Protein AF-A0A2D4NZH8-F1 (afdb_monomer_lite)

Organism: Micrurus surinamensis (NCBI:txid129470)

Sequence (124 aa):
WHAFMWNPENKSYTHFNRHIIRCSLLKVWKEIKHKHYMKTPGWVSVMEALIHPNALETGRKIRYYDILNSQGILMTNQEIREQGMKIEWWPYLQLKTRYKKDMEEFGIEIKPNQLDKILEGTDE

Foldseek 3Di:
DVLCLVPVVQPPDVPLVPDPCNVVVNVVSVVCCVVPPLAAEQQRQLCVNFHDCPQFPPNDRDTLLLQADPVSHGDDQVVSVVVVGHGDPVSVVSVVVVQVVRCVPRRYDNDDDPVSCVVVVNPD

pLDDT: mean 76.56, std 12.05, range [45.62, 93.0]

Secondary structure (DSSP, 8-state):
-HHHHHSTT-TT-HHHHT-TTHHHHHHHHHHHHHHH-SSEETT-BHHHHHS-GGG-TT----BHHHHB-TTSPBPPHHHHHHTT----HHHHHHHHHHHHHHHHHT-EE-S--HHHHHHHT---

Structure (mmCIF, N/CA/C/O backbone):
data_AF-A0A2D4NZH8-F1
#
_entry.id   AF-A0A2D4NZH8-F1
#
loop_
_atom_site.group_PDB
_atom_site.id
_atom_site.type_symbol
_atom_site.label_atom_id
_atom_site.label_alt_id
_atom_site.label_comp_id
_atom_site.label_asym_id
_atom_site.label_entity_id
_atom_site.label_seq_id
_atom_site.pdbx_PDB_ins_code
_atom_site.Cartn_x
_atom_site.Cartn_y
_atom_site.Cartn_z
_atom_site.occupancy
_atom_site.B_iso_or_equiv
_atom_site.auth_seq_id
_atom_site.auth_comp_id
_atom_site.auth_asym_id
_atom_site.auth_atom_id
_atom_site.pdbx_PDB_model_num
ATOM 1 N N . TRP A 1 1 ? 0.672 -10.336 -7.649 1.00 49.94 1 TRP A N 1
ATOM 2 C CA . TRP A 1 1 ? 1.992 -10.135 -8.294 1.00 49.94 1 TRP A CA 1
ATOM 3 C C . TRP A 1 1 ? 2.369 -8.656 -8.396 1.00 49.94 1 TRP A C 1
ATOM 5 O O . TRP A 1 1 ? 3.536 -8.340 -8.209 1.00 49.94 1 TRP A O 1
ATOM 15 N N . HIS A 1 2 ? 1.421 -7.734 -8.605 1.00 58.91 2 HIS A N 1
ATOM 16 C CA . HIS A 1 2 ? 1.711 -6.293 -8.617 1.00 58.91 2 HIS A CA 1
ATOM 17 C C . HIS A 1 2 ? 2.374 -5.777 -7.319 1.00 58.91 2 HIS A C 1
ATOM 19 O O . HIS A 1 2 ? 3.364 -5.054 -7.384 1.00 58.91 2 HIS A O 1
ATOM 25 N N . ALA A 1 3 ? 1.929 -6.238 -6.141 1.00 61.59 3 ALA A N 1
ATOM 26 C CA . ALA A 1 3 ? 2.564 -5.910 -4.856 1.00 61.59 3 ALA A CA 1
ATOM 27 C C . ALA A 1 3 ? 4.028 -6.395 -4.751 1.00 61.59 3 ALA A C 1
ATOM 29 O O . ALA A 1 3 ? 4.863 -5.744 -4.126 1.00 61.59 3 ALA A O 1
ATOM 30 N N . PHE A 1 4 ? 4.368 -7.503 -5.422 1.00 65.00 4 PHE A N 1
ATOM 31 C CA . PHE A 1 4 ? 5.739 -8.012 -5.488 1.00 65.00 4 PHE A CA 1
ATOM 32 C C . PHE A 1 4 ? 6.646 -7.061 -6.289 1.00 65.00 4 PHE A C 1
ATOM 34 O O . PHE A 1 4 ? 7.772 -6.786 -5.878 1.00 65.00 4 PHE A O 1
ATOM 41 N N . MET A 1 5 ? 6.160 -6.525 -7.413 1.00 68.62 5 MET A N 1
ATOM 42 C CA . MET A 1 5 ? 6.948 -5.582 -8.207 1.00 68.62 5 MET A CA 1
ATOM 43 C C . MET A 1 5 ? 7.216 -4.287 -7.431 1.00 68.62 5 MET A C 1
ATOM 45 O O . MET A 1 5 ? 8.284 -3.693 -7.574 1.00 68.62 5 MET A O 1
ATOM 49 N N . TRP A 1 6 ? 6.284 -3.868 -6.567 1.00 73.00 6 TRP A N 1
ATOM 50 C CA . TRP A 1 6 ? 6.456 -2.684 -5.725 1.00 73.00 6 TRP A CA 1
ATOM 51 C C . TRP A 1 6 ? 7.597 -2.824 -4.704 1.00 73.00 6 TRP A C 1
ATOM 53 O O . TRP A 1 6 ? 8.317 -1.850 -4.473 1.00 73.00 6 TRP A O 1
ATOM 63 N N . ASN A 1 7 ? 7.795 -4.024 -4.139 1.00 69.44 7 ASN A N 1
ATOM 64 C CA . ASN A 1 7 ? 8.845 -4.312 -3.156 1.00 69.44 7 ASN A CA 1
ATOM 65 C C . ASN A 1 7 ? 9.651 -5.583 -3.516 1.00 69.44 7 ASN A C 1
ATOM 67 O O . ASN A 1 7 ? 9.510 -6.626 -2.868 1.00 69.44 7 ASN A O 1
ATOM 71 N N . PRO A 1 8 ? 10.516 -5.512 -4.545 1.00 63.97 8 PRO A N 1
ATOM 72 C CA . PRO A 1 8 ? 11.163 -6.686 -5.131 1.00 63.97 8 PRO A CA 1
ATOM 73 C C . PRO A 1 8 ? 12.272 -7.293 -4.261 1.00 63.97 8 PRO A C 1
ATOM 75 O O . PRO A 1 8 ? 12.736 -8.400 -4.543 1.00 63.97 8 PRO A O 1
ATOM 78 N N . GLU A 1 9 ? 12.706 -6.576 -3.223 1.00 63.00 9 GLU A N 1
ATOM 79 C CA . GLU A 1 9 ? 13.729 -7.008 -2.266 1.00 63.00 9 GLU A CA 1
ATOM 80 C C . GLU A 1 9 ? 13.164 -7.917 -1.167 1.00 63.00 9 GLU A C 1
ATOM 82 O O . GLU A 1 9 ? 13.931 -8.545 -0.431 1.00 63.00 9 GLU A O 1
ATOM 87 N N . ASN A 1 10 ? 11.833 -8.039 -1.060 1.00 64.88 10 ASN A N 1
ATOM 88 C CA . ASN A 1 10 ? 11.240 -8.921 -0.068 1.00 64.88 10 ASN A CA 1
ATOM 89 C C . ASN A 1 10 ? 11.487 -10.401 -0.420 1.00 64.88 10 ASN A C 1
ATOM 91 O O . ASN A 1 10 ? 11.059 -10.913 -1.457 1.00 64.88 10 ASN A O 1
ATOM 95 N N . LYS A 1 11 ? 12.190 -11.099 0.477 1.00 57.41 11 LYS A N 1
ATOM 96 C CA . LYS A 1 11 ? 12.610 -12.499 0.322 1.00 57.41 11 LYS A CA 1
ATOM 97 C C . LYS A 1 11 ? 11.481 -13.512 0.544 1.00 57.41 11 LYS A C 1
ATOM 99 O O . LYS A 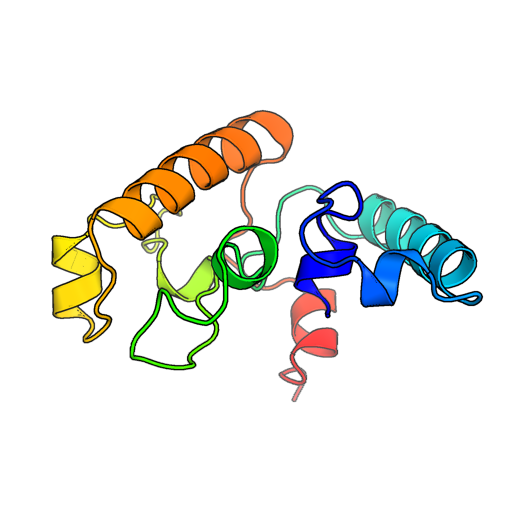1 11 ? 11.704 -14.694 0.291 1.00 57.41 11 LYS A O 1
ATOM 104 N N . SER A 1 12 ? 10.297 -13.074 0.979 1.00 57.28 12 SER A N 1
ATOM 105 C CA . SER A 1 12 ? 9.155 -13.944 1.298 1.00 57.28 12 SER A CA 1
ATOM 106 C C . SER A 1 12 ? 8.672 -14.810 0.123 1.00 57.28 12 SER A C 1
ATOM 108 O O . SER A 1 12 ? 8.119 -15.881 0.353 1.00 57.28 12 SER A O 1
ATOM 110 N N . TYR A 1 13 ? 8.944 -14.424 -1.130 1.00 57.88 13 TYR A N 1
ATOM 111 C CA . TYR A 1 13 ? 8.474 -15.145 -2.321 1.00 57.88 13 TYR A CA 1
ATOM 112 C C . TYR A 1 13 ? 9.615 -15.785 -3.127 1.00 57.88 13 TYR A C 1
ATOM 114 O O . TYR A 1 13 ? 10.048 -15.291 -4.172 1.00 57.88 13 TYR A O 1
ATOM 122 N N . THR A 1 14 ? 10.090 -16.939 -2.654 1.00 56.47 14 THR A N 1
ATOM 123 C CA . THR A 1 14 ? 11.210 -17.701 -3.242 1.00 56.47 14 THR A CA 1
ATOM 124 C C . THR A 1 14 ? 10.974 -18.160 -4.684 1.00 56.47 14 THR A C 1
ATOM 126 O O . THR A 1 14 ? 11.933 -18.255 -5.448 1.00 56.47 14 THR A O 1
ATOM 129 N N . HIS A 1 15 ? 9.724 -18.408 -5.086 1.00 61.22 15 HIS A N 1
ATOM 130 C CA . HIS A 1 15 ? 9.402 -18.927 -6.419 1.00 61.22 15 HIS A CA 1
ATOM 131 C C . HIS A 1 15 ? 9.651 -17.891 -7.527 1.00 61.22 15 HIS A C 1
ATOM 133 O O . HIS A 1 15 ? 10.375 -18.159 -8.483 1.00 61.22 15 HIS A O 1
ATOM 139 N N . PHE A 1 16 ? 9.154 -16.661 -7.358 1.00 63.28 16 PHE A N 1
ATOM 140 C CA . PHE A 1 16 ? 9.393 -15.579 -8.320 1.00 63.28 16 PHE A CA 1
ATOM 141 C C . PHE A 1 16 ? 10.849 -15.079 -8.287 1.00 63.28 16 PHE A C 1
ATOM 143 O O . PHE A 1 16 ? 11.373 -14.594 -9.290 1.00 63.28 16 PHE A O 1
ATOM 150 N N . ASN A 1 17 ? 11.548 -15.239 -7.156 1.00 62.38 17 ASN A N 1
ATOM 151 C CA . ASN A 1 17 ? 12.988 -14.965 -7.051 1.00 62.38 17 ASN A CA 1
ATOM 152 C C . ASN A 1 17 ? 13.844 -15.835 -7.990 1.00 62.38 17 ASN A C 1
ATOM 154 O O . ASN A 1 17 ? 14.936 -15.411 -8.354 1.00 62.38 17 ASN A O 1
ATOM 158 N N . ARG A 1 18 ? 13.353 -17.006 -8.418 1.00 67.31 18 ARG A N 1
ATOM 159 C CA . ARG A 1 18 ? 14.086 -17.961 -9.270 1.00 67.31 18 ARG A CA 1
ATOM 160 C C . ARG A 1 18 ? 13.731 -17.881 -10.761 1.00 67.31 18 ARG A C 1
ATOM 162 O O . ARG A 1 18 ? 14.276 -18.644 -11.550 1.00 67.31 18 ARG A O 1
ATOM 169 N N . HIS A 1 19 ? 12.817 -16.996 -11.158 1.00 75.00 19 HIS A N 1
ATOM 170 C CA . HIS A 1 19 ? 12.281 -16.989 -12.518 1.00 75.00 19 HIS A CA 1
ATOM 171 C C . HIS A 1 19 ? 13.167 -16.199 -13.498 1.00 75.00 19 HIS A C 1
ATOM 173 O O . HIS A 1 19 ? 13.528 -15.056 -13.225 1.00 75.00 19 HIS A O 1
ATOM 179 N N . ILE A 1 20 ? 13.459 -16.758 -14.679 1.00 78.12 20 ILE A N 1
ATOM 180 C CA . ILE A 1 20 ? 14.406 -16.169 -15.650 1.00 78.12 20 ILE A CA 1
ATOM 181 C C . ILE A 1 20 ? 13.979 -14.784 -16.169 1.00 78.12 20 ILE A C 1
ATOM 183 O O . ILE A 1 20 ? 14.800 -13.882 -16.299 1.00 78.12 20 ILE A O 1
ATOM 187 N N . ILE A 1 21 ? 12.676 -14.571 -16.385 1.00 80.06 21 ILE A N 1
ATOM 188 C CA . ILE A 1 21 ? 12.135 -13.283 -16.862 1.00 80.06 21 ILE A CA 1
ATOM 189 C C . ILE A 1 21 ? 12.084 -12.191 -15.778 1.00 80.06 21 ILE A C 1
ATOM 191 O O . ILE A 1 21 ? 11.781 -11.038 -16.086 1.00 80.06 21 ILE A O 1
ATOM 195 N N . ARG A 1 22 ? 12.370 -12.527 -14.509 1.00 78.81 22 ARG A N 1
ATOM 196 C CA . ARG A 1 22 ? 12.266 -11.607 -13.365 1.00 78.81 22 ARG A CA 1
ATOM 197 C C . ARG A 1 22 ? 13.054 -10.327 -13.605 1.00 78.81 22 ARG A C 1
ATOM 199 O O . ARG A 1 22 ? 12.529 -9.243 -13.379 1.00 78.81 22 ARG A O 1
ATOM 206 N N . CYS A 1 23 ? 14.310 -10.448 -14.030 1.00 78.06 23 CYS A N 1
ATOM 207 C CA . CYS A 1 23 ? 15.196 -9.297 -14.192 1.00 78.06 23 CYS A CA 1
ATOM 208 C C . CYS A 1 23 ? 14.644 -8.308 -15.223 1.00 78.06 23 CYS A C 1
ATOM 210 O O . CYS A 1 23 ? 14.617 -7.107 -14.958 1.00 78.06 23 CYS A O 1
ATOM 212 N N . SER A 1 24 ? 14.136 -8.814 -16.349 1.00 83.31 24 SER A N 1
ATOM 213 C CA . SER A 1 24 ? 13.520 -7.994 -17.393 1.00 83.31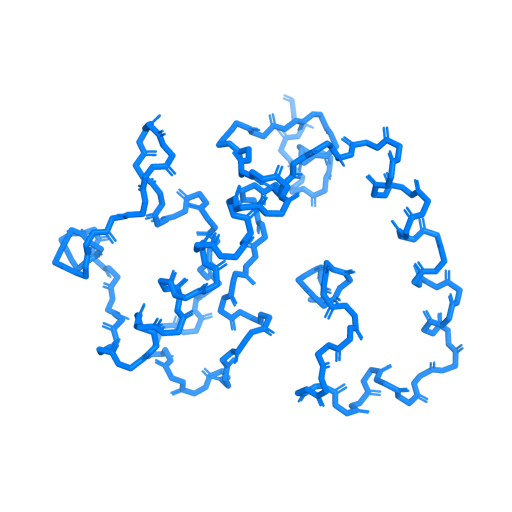 24 SER A CA 1
ATOM 214 C C . SER A 1 24 ? 12.252 -7.301 -16.891 1.00 83.31 24 SER A C 1
ATOM 216 O O . SER A 1 24 ? 12.122 -6.090 -17.055 1.00 83.31 24 SER A O 1
ATOM 218 N N . LEU A 1 25 ? 11.365 -8.029 -16.199 1.00 80.88 25 LEU A N 1
ATOM 219 C CA . LEU A 1 25 ? 10.149 -7.451 -15.612 1.00 80.88 25 LEU A CA 1
ATOM 220 C C . LEU A 1 25 ? 10.467 -6.380 -14.561 1.00 80.88 25 LEU A C 1
ATOM 222 O O . LEU A 1 25 ? 9.868 -5.310 -14.574 1.00 80.88 25 LEU A O 1
ATOM 226 N N . LEU A 1 26 ? 11.4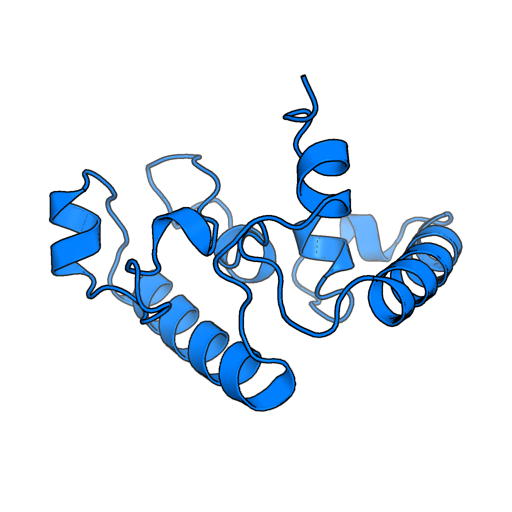40 -6.629 -13.680 1.00 80.56 26 LEU A N 1
ATOM 227 C CA . LEU A 1 26 ? 11.847 -5.664 -12.657 1.00 80.56 26 LEU A CA 1
ATOM 228 C C . LEU A 1 26 ? 12.484 -4.414 -13.253 1.00 80.56 26 LEU A C 1
ATOM 230 O O . LEU A 1 26 ? 12.271 -3.327 -12.724 1.00 80.56 26 LEU A O 1
ATOM 234 N N . LYS A 1 27 ? 13.267 -4.552 -14.327 1.00 83.38 27 LYS A N 1
ATOM 235 C CA . LYS A 1 27 ? 13.867 -3.406 -15.012 1.00 83.38 27 LYS A CA 1
ATOM 236 C C . LYS A 1 27 ? 12.782 -2.507 -15.605 1.00 83.38 27 LYS A C 1
ATOM 238 O O . LYS A 1 27 ? 12.731 -1.330 -15.264 1.00 83.38 27 LYS A O 1
ATOM 243 N N . VAL A 1 28 ? 11.881 -3.084 -16.403 1.00 85.50 28 VAL A N 1
ATOM 244 C CA . VAL A 1 28 ? 10.758 -2.353 -17.012 1.00 85.50 28 VAL A CA 1
ATOM 245 C C . VAL A 1 28 ? 9.880 -1.722 -15.933 1.00 85.50 28 VAL A C 1
ATOM 247 O O . VAL A 1 28 ? 9.541 -0.545 -16.014 1.00 85.50 28 VAL A O 1
ATOM 250 N N . TRP A 1 29 ? 9.574 -2.464 -14.868 1.00 81.06 29 TRP A N 1
ATOM 251 C CA . TRP A 1 29 ? 8.787 -1.939 -13.760 1.00 81.06 29 TRP A CA 1
ATOM 252 C C . TRP A 1 29 ? 9.461 -0.770 -13.042 1.00 81.06 29 TRP A C 1
ATOM 254 O O . TRP A 1 29 ? 8.794 0.215 -12.747 1.00 81.06 29 TRP A O 1
ATOM 264 N N . LYS A 1 30 ? 10.769 -0.842 -12.766 1.00 82.50 30 LYS A N 1
ATOM 265 C CA . LYS A 1 30 ? 11.505 0.268 -12.140 1.00 82.50 30 LYS A CA 1
ATOM 266 C C . LYS A 1 30 ? 11.448 1.529 -13.000 1.00 82.50 30 LYS A C 1
ATOM 268 O O . LYS A 1 30 ? 11.251 2.612 -12.457 1.00 82.50 30 LYS A O 1
ATOM 273 N N . GLU A 1 31 ? 11.578 1.386 -14.317 1.00 85.94 31 GLU A N 1
ATOM 274 C CA . GLU A 1 31 ? 11.479 2.505 -15.259 1.00 85.94 31 GLU A CA 1
ATOM 275 C C . GLU A 1 31 ? 10.071 3.119 -15.274 1.00 85.94 31 GLU A C 1
ATOM 277 O O . GLU A 1 31 ? 9.939 4.338 -15.168 1.00 85.94 31 GLU A O 1
ATOM 282 N N . ILE A 1 32 ? 9.020 2.292 -15.340 1.00 83.25 32 ILE A N 1
ATOM 283 C CA . ILE A 1 32 ? 7.623 2.755 -15.264 1.00 83.25 32 ILE A CA 1
ATOM 284 C C . ILE A 1 32 ? 7.363 3.430 -13.916 1.00 83.25 32 ILE A C 1
ATOM 286 O O . ILE A 1 32 ? 6.824 4.535 -13.870 1.00 83.25 32 ILE A O 1
ATOM 290 N N . LYS A 1 33 ? 7.794 2.801 -12.817 1.00 80.81 33 LYS A N 1
ATOM 291 C CA . LYS A 1 33 ? 7.624 3.318 -11.460 1.00 80.81 33 LYS A CA 1
ATOM 292 C C . LYS A 1 33 ? 8.240 4.702 -11.318 1.00 80.81 33 LYS A C 1
ATOM 294 O O . LYS A 1 33 ? 7.561 5.614 -10.869 1.00 80.81 33 LYS A O 1
ATOM 299 N N . HIS A 1 34 ? 9.487 4.865 -11.747 1.00 81.75 34 HIS A N 1
ATOM 300 C CA . HIS A 1 34 ? 10.184 6.143 -11.657 1.00 81.75 34 HIS A CA 1
ATOM 301 C C . HIS A 1 34 ? 9.542 7.239 -12.520 1.00 81.75 34 HIS A C 1
ATOM 303 O O . HIS A 1 34 ? 9.550 8.402 -12.133 1.00 81.75 34 HIS A O 1
ATOM 309 N N . LYS A 1 35 ? 8.967 6.879 -13.674 1.00 84.31 35 LYS A N 1
ATOM 310 C CA . LYS A 1 35 ? 8.313 7.840 -14.575 1.00 84.31 35 LYS A CA 1
ATOM 311 C C . LYS A 1 35 ? 6.920 8.267 -14.117 1.00 84.31 35 LYS A C 1
ATOM 313 O O . LYS A 1 35 ? 6.541 9.407 -14.359 1.00 84.31 35 LYS A O 1
ATOM 318 N N . HIS A 1 36 ? 6.151 7.362 -13.511 1.00 80.81 36 HIS A N 1
ATOM 319 C CA . HIS A 1 36 ? 4.714 7.567 -13.294 1.00 80.81 36 HIS A CA 1
ATOM 320 C C . HIS A 1 36 ? 4.299 7.672 -11.823 1.00 80.81 36 HIS A C 1
ATOM 322 O O . HIS A 1 36 ? 3.226 8.201 -11.541 1.00 80.81 36 HIS A O 1
ATOM 328 N N . TYR A 1 37 ? 5.123 7.208 -10.879 1.00 81.81 37 TYR A N 1
ATOM 329 C CA . TYR A 1 37 ? 4.781 7.205 -9.458 1.00 81.81 37 TYR A CA 1
ATOM 330 C C . TYR A 1 37 ? 5.775 8.024 -8.636 1.00 81.81 37 TYR A C 1
ATOM 332 O O . TYR A 1 37 ? 6.892 7.589 -8.366 1.00 81.81 37 TYR A O 1
ATOM 340 N N . MET A 1 38 ? 5.318 9.189 -8.171 1.00 82.75 38 MET A N 1
ATOM 341 C CA . MET A 1 38 ? 6.043 10.016 -7.196 1.00 82.75 38 MET A CA 1
ATOM 342 C C . MET A 1 38 ? 5.775 9.598 -5.743 1.00 82.75 38 MET A C 1
ATOM 344 O O . MET A 1 38 ? 6.542 9.951 -4.855 1.00 82.75 38 MET A O 1
ATOM 348 N N . LYS A 1 39 ? 4.692 8.846 -5.507 1.00 86.62 39 LYS A N 1
ATOM 349 C CA . LYS A 1 39 ? 4.277 8.321 -4.201 1.00 86.62 39 LYS A CA 1
ATOM 350 C C . LYS A 1 39 ? 3.870 6.857 -4.309 1.00 86.62 39 LYS A C 1
ATOM 352 O O . LYS A 1 39 ? 3.664 6.343 -5.409 1.00 86.62 39 LYS A O 1
ATOM 357 N N . THR A 1 40 ? 3.701 6.198 -3.167 1.00 84.31 40 THR A N 1
ATOM 358 C CA . THR A 1 40 ? 3.129 4.850 -3.108 1.00 84.31 40 THR A CA 1
ATOM 359 C C . THR A 1 40 ? 1.660 4.873 -3.518 1.00 84.31 40 THR A C 1
ATOM 361 O O . THR A 1 40 ? 0.878 5.549 -2.856 1.00 84.31 40 THR A O 1
ATOM 364 N N . PRO A 1 41 ? 1.247 4.167 -4.582 1.00 85.62 41 PRO A N 1
ATOM 365 C CA . PRO A 1 41 ? -0.137 4.207 -5.010 1.00 85.62 41 PRO A CA 1
ATOM 366 C C . PRO A 1 41 ? -1.024 3.399 -4.067 1.00 85.62 41 PRO A C 1
ATOM 368 O O . PRO A 1 41 ? -0.626 2.355 -3.539 1.00 85.62 41 PRO A O 1
ATOM 371 N N . GLY A 1 42 ? -2.245 3.882 -3.853 1.00 85.12 42 GLY A N 1
ATOM 372 C CA . GLY A 1 42 ? -3.129 3.292 -2.859 1.00 85.12 42 GLY A CA 1
ATOM 373 C C . GLY A 1 42 ? -3.673 1.901 -3.221 1.00 85.12 42 GLY A C 1
ATOM 374 O O . GLY A 1 42 ? -4.142 1.186 -2.335 1.00 85.12 42 GLY A O 1
ATOM 375 N N . TRP A 1 43 ? -3.539 1.451 -4.475 1.00 81.88 43 TRP A N 1
ATOM 376 C CA . TRP A 1 43 ? -3.877 0.076 -4.860 1.00 81.88 43 TRP A CA 1
ATOM 377 C C . TRP A 1 43 ? -2.866 -0.957 -4.349 1.00 81.88 43 TRP A C 1
ATOM 379 O O . TRP A 1 43 ? -3.155 -2.158 -4.358 1.00 81.88 43 TRP A O 1
ATOM 389 N N . VAL A 1 44 ? -1.674 -0.534 -3.904 1.00 80.31 44 VAL A N 1
ATOM 390 C CA . VAL A 1 44 ? -0.641 -1.457 -3.415 1.00 80.31 44 VAL A CA 1
ATOM 391 C C . VAL A 1 44 ? -1.184 -2.240 -2.226 1.00 80.31 44 VAL A C 1
ATOM 393 O O . VAL A 1 44 ? -1.565 -1.676 -1.200 1.00 80.31 44 VAL A O 1
ATOM 396 N N . SER A 1 45 ? -1.188 -3.570 -2.355 1.00 74.56 45 SER A N 1
ATOM 397 C CA . SER A 1 45 ? -1.552 -4.445 -1.248 1.00 74.56 45 SER A CA 1
ATOM 398 C C . SER A 1 45 ? -0.376 -4.626 -0.299 1.00 74.56 45 SER A C 1
ATOM 400 O O . SER A 1 45 ? 0.582 -5.352 -0.576 1.00 74.56 45 SER A O 1
ATOM 402 N N . VAL A 1 46 ? -0.471 -3.966 0.852 1.00 67.75 46 VAL A N 1
ATOM 403 C CA . VAL A 1 46 ? 0.550 -4.007 1.904 1.00 67.75 46 VAL A CA 1
ATOM 404 C C . VAL A 1 46 ? 0.692 -5.410 2.487 1.00 67.75 46 VAL A C 1
ATOM 406 O O . VAL A 1 46 ? 1.798 -5.859 2.782 1.00 67.75 46 VAL A O 1
ATOM 409 N N . MET A 1 47 ? -0.429 -6.124 2.608 1.00 65.88 47 MET A N 1
ATOM 410 C CA . MET A 1 47 ? -0.472 -7.452 3.216 1.00 65.88 47 MET A CA 1
ATOM 411 C C . MET A 1 47 ? 0.036 -8.540 2.270 1.00 65.88 47 MET A C 1
ATOM 413 O O . MET A 1 47 ? 0.815 -9.377 2.713 1.00 65.88 47 MET A O 1
ATOM 417 N N . GLU A 1 48 ? -0.264 -8.478 0.963 1.00 62.66 48 GLU A N 1
ATOM 418 C CA . GLU A 1 48 ? 0.371 -9.379 -0.018 1.00 62.66 48 GLU A CA 1
ATOM 419 C C . GLU A 1 48 ? 1.899 -9.211 -0.027 1.00 62.66 48 GLU A C 1
ATOM 421 O O . GLU A 1 48 ? 2.635 -10.177 -0.222 1.00 62.66 48 GLU A O 1
ATOM 426 N N . ALA A 1 49 ? 2.402 -7.994 0.194 1.00 53.59 49 ALA A N 1
ATOM 427 C CA . ALA A 1 49 ? 3.834 -7.724 0.174 1.00 53.59 49 ALA A CA 1
ATOM 428 C C . ALA A 1 49 ? 4.572 -8.165 1.448 1.00 53.59 49 ALA A C 1
ATOM 430 O O . ALA A 1 49 ? 5.796 -8.261 1.398 1.00 53.59 49 ALA A O 1
ATOM 431 N N . LEU A 1 50 ? 3.889 -8.400 2.575 1.00 58.69 50 LEU A N 1
ATOM 432 C CA . LEU A 1 50 ? 4.531 -8.535 3.894 1.00 58.69 50 LEU A CA 1
ATOM 433 C C . LEU A 1 50 ? 4.106 -9.750 4.716 1.00 58.69 50 LEU A C 1
ATOM 435 O O . LEU A 1 50 ? 4.871 -10.167 5.584 1.00 58.69 50 LEU A O 1
ATOM 439 N N . ILE A 1 51 ? 2.914 -10.296 4.484 1.00 55.56 51 ILE A N 1
ATOM 440 C CA . ILE A 1 51 ? 2.256 -11.203 5.424 1.00 55.56 51 ILE A CA 1
ATOM 441 C C . ILE A 1 51 ? 1.894 -12.492 4.700 1.00 55.56 51 ILE A C 1
ATOM 443 O O . ILE A 1 51 ? 1.406 -12.478 3.572 1.00 55.56 51 ILE A O 1
ATOM 447 N N . HIS A 1 52 ? 2.175 -13.625 5.345 1.00 52.59 52 HIS A N 1
ATOM 448 C CA . HIS A 1 52 ? 1.808 -14.932 4.815 1.00 52.59 52 HIS A CA 1
ATOM 449 C C . HIS A 1 52 ? 0.284 -14.970 4.587 1.00 52.59 52 HIS A C 1
ATOM 451 O O . HIS A 1 52 ? -0.454 -14.546 5.481 1.00 52.59 52 HIS A O 1
ATOM 457 N N . PRO A 1 53 ? -0.215 -15.514 3.463 1.00 51.34 53 PRO A N 1
ATOM 458 C CA . PRO A 1 53 ? -1.644 -15.526 3.118 1.00 51.34 53 PRO A CA 1
ATOM 459 C C . PRO A 1 53 ? -2.582 -16.139 4.178 1.00 51.34 53 PRO A C 1
ATOM 461 O O . PRO A 1 53 ? -3.789 -15.962 4.092 1.00 51.34 53 PRO A O 1
ATOM 464 N N . ASN A 1 54 ? -2.040 -16.809 5.200 1.00 47.41 54 ASN A N 1
ATOM 465 C CA . ASN A 1 54 ? -2.794 -17.495 6.251 1.00 47.41 54 ASN A CA 1
ATOM 466 C C . ASN A 1 54 ? -3.189 -16.589 7.433 1.00 47.41 54 ASN A C 1
ATOM 468 O O . ASN A 1 54 ? -3.916 -17.046 8.305 1.00 47.41 54 ASN A O 1
ATOM 472 N N . ALA A 1 55 ? -2.703 -15.344 7.506 1.00 54.41 55 ALA A N 1
ATOM 473 C CA . ALA A 1 55 ? -2.985 -14.442 8.635 1.00 54.41 55 ALA A CA 1
ATOM 474 C C . ALA A 1 55 ? -4.258 -13.592 8.456 1.00 54.41 55 ALA A C 1
ATOM 476 O O . ALA A 1 55 ? -4.592 -12.772 9.310 1.00 54.41 55 ALA A O 1
ATOM 477 N N . LEU A 1 56 ? -4.950 -13.751 7.328 1.00 55.78 56 LEU A N 1
ATOM 478 C CA . LEU A 1 56 ? -6.236 -13.124 7.063 1.00 55.78 56 LEU A CA 1
ATOM 479 C C . LEU A 1 56 ? -7.249 -14.242 6.844 1.00 55.78 56 LEU A C 1
ATOM 481 O O . LEU A 1 56 ? -7.141 -14.977 5.866 1.00 55.78 56 LEU A O 1
ATOM 485 N N . GLU A 1 57 ? -8.263 -14.337 7.709 1.00 54.72 57 GLU A N 1
ATOM 486 C CA . GLU A 1 57 ? -9.406 -15.244 7.498 1.00 54.72 57 GLU A CA 1
ATOM 487 C C . GLU A 1 57 ? -10.085 -14.999 6.135 1.00 54.72 57 GLU A C 1
ATOM 489 O O . GLU A 1 57 ? -10.769 -15.864 5.598 1.00 54.72 57 GLU A O 1
ATOM 494 N N . THR A 1 58 ? -9.898 -13.810 5.558 1.00 54.12 58 THR A N 1
ATOM 495 C CA . THR A 1 58 ? -10.764 -13.281 4.505 1.00 54.12 58 THR A CA 1
ATOM 496 C C . THR A 1 58 ? -10.328 -13.614 3.077 1.00 54.12 58 THR A C 1
ATOM 498 O O . THR A 1 58 ? -11.083 -13.321 2.156 1.00 54.12 58 THR A O 1
ATOM 501 N N . GLY A 1 59 ? -9.116 -14.134 2.828 1.00 55.78 59 GLY A N 1
ATOM 502 C CA . GLY A 1 59 ? -8.602 -14.333 1.454 1.00 55.78 59 GLY A CA 1
ATOM 503 C C . GLY A 1 59 ? -8.618 -13.066 0.569 1.00 55.78 59 GLY A C 1
ATOM 504 O O . GLY A 1 59 ? -8.409 -13.132 -0.642 1.00 55.78 59 GLY A O 1
ATOM 505 N N . ARG A 1 60 ? -8.894 -11.900 1.169 1.00 64.19 60 ARG A N 1
ATOM 506 C CA . ARG A 1 60 ? -9.160 -10.625 0.507 1.00 64.19 60 ARG A CA 1
ATOM 507 C C . ARG A 1 60 ? -7.871 -9.822 0.456 1.00 64.19 60 ARG A C 1
ATOM 509 O O . ARG A 1 60 ? -7.161 -9.707 1.454 1.00 64.19 60 ARG A O 1
ATOM 516 N N . LYS A 1 61 ? -7.580 -9.244 -0.708 1.00 71.50 61 LYS A N 1
ATOM 517 C CA . LYS A 1 61 ? -6.450 -8.328 -0.878 1.00 71.50 61 LYS A CA 1
ATOM 518 C C . LYS A 1 61 ? -6.763 -7.030 -0.145 1.00 71.50 61 LYS A C 1
ATOM 520 O O . LYS A 1 61 ? -7.725 -6.360 -0.498 1.00 71.50 61 LYS A O 1
ATOM 525 N N . ILE A 1 62 ? -5.958 -6.699 0.859 1.00 77.31 62 ILE A N 1
ATOM 526 C CA . ILE A 1 62 ? -6.063 -5.440 1.603 1.00 77.31 62 ILE A CA 1
ATOM 527 C C . ILE A 1 62 ? -5.107 -4.440 0.959 1.00 77.31 62 ILE A C 1
ATOM 529 O O . ILE A 1 62 ? -3.887 -4.655 0.985 1.00 77.31 62 ILE A O 1
ATOM 533 N N . ARG A 1 63 ? -5.653 -3.390 0.347 1.00 84.69 63 ARG A N 1
ATOM 534 C CA . ARG A 1 63 ? -4.920 -2.285 -0.286 1.00 84.69 63 ARG A CA 1
ATOM 535 C C . ARG A 1 63 ? -4.949 -1.062 0.620 1.00 84.69 63 ARG A C 1
ATOM 537 O O . ARG A 1 63 ? -5.782 -0.985 1.517 1.00 84.69 63 ARG A O 1
ATOM 544 N N . TYR A 1 64 ? -4.078 -0.087 0.373 1.00 87.06 64 TYR A N 1
ATOM 545 C CA . TYR A 1 64 ? -4.119 1.186 1.100 1.00 87.06 64 TYR A CA 1
ATOM 546 C C . TYR A 1 64 ? -5.472 1.900 0.949 1.00 87.06 64 TYR A C 1
ATOM 548 O O . TYR A 1 64 ? -5.969 2.435 1.934 1.00 87.06 64 TYR A O 1
ATOM 556 N N . TYR A 1 65 ? -6.121 1.828 -0.218 1.00 85.62 65 TYR A N 1
ATOM 557 C CA . TYR A 1 65 ? -7.479 2.365 -0.402 1.00 85.62 65 TYR A CA 1
ATOM 558 C C . TYR A 1 65 ? -8.506 1.816 0.596 1.00 85.62 65 TYR A C 1
ATOM 560 O O . TYR A 1 65 ? -9.463 2.511 0.917 1.00 85.62 65 TYR A O 1
ATOM 568 N N . ASP A 1 66 ? -8.312 0.591 1.090 1.00 85.50 66 ASP A N 1
ATOM 569 C CA . ASP A 1 66 ? -9.272 -0.070 1.973 1.00 85.50 66 ASP A CA 1
ATOM 570 C C . ASP A 1 66 ? -9.037 0.282 3.459 1.00 85.50 66 ASP A C 1
ATOM 572 O O . ASP A 1 66 ? -9.921 0.091 4.283 1.00 85.50 66 ASP A O 1
ATOM 576 N N . ILE A 1 67 ? -7.846 0.776 3.826 1.00 88.19 67 ILE A N 1
ATOM 577 C CA . ILE A 1 67 ? -7.401 0.939 5.231 1.00 88.19 67 ILE A CA 1
ATOM 578 C C . ILE A 1 67 ? -6.999 2.368 5.598 1.00 88.19 67 ILE A C 1
ATOM 580 O O . ILE A 1 67 ? -6.745 2.653 6.770 1.00 88.19 67 ILE A O 1
ATOM 584 N N . LEU A 1 68 ? -6.904 3.260 4.616 1.00 91.06 68 LEU A N 1
ATOM 585 C CA . LEU A 1 68 ? -6.679 4.679 4.843 1.00 91.06 68 LEU A CA 1
ATOM 586 C C . LEU A 1 68 ? -8.019 5.411 4.853 1.00 91.06 68 LEU A C 1
ATOM 588 O O . LEU A 1 68 ? -8.909 5.123 4.056 1.00 91.06 68 LEU A O 1
ATOM 592 N N . ASN A 1 69 ? -8.152 6.389 5.742 1.00 90.00 69 ASN A N 1
ATOM 593 C CA . ASN A 1 69 ? -9.291 7.294 5.717 1.00 90.00 69 ASN A CA 1
ATOM 594 C C . ASN A 1 69 ? -9.170 8.310 4.561 1.00 90.00 69 ASN A C 1
ATOM 596 O O . ASN A 1 69 ? -8.174 8.358 3.836 1.00 90.00 69 ASN A O 1
ATOM 600 N N . SER A 1 70 ? -10.170 9.181 4.408 1.00 85.50 70 SER A N 1
ATOM 601 C CA . SER A 1 70 ? -10.199 10.211 3.356 1.00 85.50 70 SER A CA 1
ATOM 602 C C . SER A 1 70 ? -9.041 11.219 3.418 1.00 85.50 70 SER A C 1
ATOM 604 O O . SER A 1 70 ? -8.762 11.891 2.427 1.00 85.50 70 SER A O 1
ATOM 606 N N . GLN A 1 71 ? -8.355 11.316 4.559 1.00 85.88 71 GLN A N 1
ATOM 607 C CA . GLN A 1 71 ? -7.174 12.156 4.768 1.00 85.88 71 GLN A CA 1
ATOM 608 C C . GLN A 1 71 ? -5.856 11.399 4.526 1.00 85.88 71 GLN A C 1
ATOM 610 O O . GLN A 1 71 ? -4.785 11.990 4.639 1.00 85.88 71 GLN A O 1
ATOM 615 N N . GLY A 1 72 ? -5.914 10.104 4.196 1.00 86.12 72 GLY A N 1
ATOM 616 C CA . GLY A 1 72 ? -4.742 9.254 3.979 1.00 86.12 72 GLY A CA 1
ATOM 617 C C . GLY A 1 72 ? -4.110 8.723 5.255 1.00 86.12 72 GLY A C 1
ATOM 618 O O . GLY A 1 72 ? -2.998 8.206 5.209 1.00 86.12 72 GLY A O 1
ATOM 619 N N . ILE A 1 73 ? -4.798 8.851 6.389 1.00 91.12 73 ILE A N 1
ATOM 620 C CA . ILE A 1 73 ? -4.328 8.361 7.681 1.00 91.12 73 ILE A CA 1
ATOM 621 C C . ILE A 1 73 ? -4.792 6.917 7.849 1.00 91.12 73 ILE A C 1
ATOM 623 O O . ILE A 1 73 ? -5.951 6.592 7.584 1.00 91.12 73 ILE A O 1
ATOM 627 N N . LEU A 1 74 ? -3.884 6.053 8.307 1.00 90.8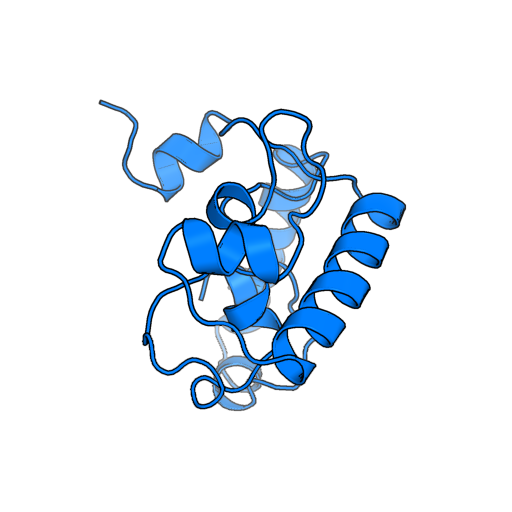8 74 LEU A N 1
ATOM 628 C CA . LEU A 1 74 ? -4.195 4.663 8.622 1.00 90.88 74 LEU A CA 1
ATOM 629 C C . LEU A 1 74 ? -5.273 4.580 9.706 1.00 90.88 74 LEU A C 1
ATOM 631 O O . LEU A 1 74 ? -5.075 5.075 10.818 1.00 90.88 74 LEU A O 1
ATOM 635 N N . MET A 1 75 ? -6.376 3.914 9.374 1.00 93.00 75 MET A N 1
ATOM 636 C CA . MET A 1 75 ? -7.454 3.627 10.310 1.00 93.00 75 MET A CA 1
ATOM 637 C C . MET A 1 75 ? -6.982 2.700 11.429 1.00 93.00 75 MET A C 1
ATOM 639 O O . MET A 1 75 ? -6.123 1.833 11.249 1.00 93.00 75 MET A O 1
ATOM 643 N N . THR A 1 76 ? -7.574 2.875 12.600 1.00 92.06 76 THR A N 1
ATOM 644 C CA . THR A 1 76 ? -7.403 1.994 13.746 1.00 92.06 76 THR A CA 1
ATOM 645 C C . THR A 1 76 ? -7.939 0.592 13.451 1.00 92.06 76 THR A C 1
ATOM 647 O O . THR A 1 76 ? -8.816 0.395 12.612 1.00 92.06 76 THR A O 1
ATOM 650 N N . ASN A 1 77 ? -7.450 -0.415 14.184 1.00 88.12 77 ASN A N 1
ATOM 651 C CA . ASN A 1 77 ? -7.965 -1.783 14.053 1.00 88.12 77 ASN A CA 1
ATOM 652 C C . ASN A 1 77 ? -9.485 -1.838 14.323 1.00 88.12 77 ASN A C 1
ATOM 654 O O . ASN A 1 77 ? -10.200 -2.581 13.661 1.00 88.12 77 ASN A O 1
ATOM 658 N N . GLN A 1 78 ? -9.990 -1.006 15.238 1.00 88.81 78 GLN A N 1
ATOM 659 C CA . GLN A 1 78 ? -11.421 -0.917 15.513 1.00 88.81 78 GLN A CA 1
ATOM 660 C C . GLN A 1 78 ? -12.215 -0.389 14.308 1.00 88.81 78 GLN A C 1
ATOM 662 O O . GLN A 1 78 ? -13.156 -1.057 13.893 1.00 88.81 78 GLN A O 1
ATOM 667 N N . GLU A 1 79 ? -11.810 0.730 13.705 1.00 91.94 79 GLU A N 1
ATOM 668 C CA . GLU A 1 79 ? -12.475 1.293 12.514 1.00 91.94 79 GLU A CA 1
ATOM 669 C C . GLU A 1 79 ? -12.470 0.301 11.338 1.00 91.94 79 GLU A C 1
ATOM 671 O O . GLU A 1 79 ? -13.476 0.110 10.658 1.00 91.94 79 GLU A O 1
ATOM 676 N N . ILE A 1 80 ? -11.356 -0.411 11.140 1.00 88.06 80 ILE A N 1
ATOM 677 C CA . ILE A 1 80 ? -11.245 -1.465 10.122 1.00 88.06 80 ILE A CA 1
ATOM 678 C C . ILE A 1 80 ? -12.253 -2.602 10.393 1.00 88.06 80 ILE A C 1
ATOM 680 O O . ILE A 1 80 ? -12.881 -3.117 9.464 1.00 88.06 80 ILE A O 1
ATOM 684 N N . ARG A 1 81 ? -12.457 -2.976 11.664 1.00 86.56 81 ARG A N 1
ATOM 685 C CA . ARG A 1 81 ? -13.452 -3.988 12.065 1.00 86.56 81 ARG A CA 1
ATOM 686 C C . ARG A 1 81 ? -14.884 -3.508 11.885 1.00 86.56 81 ARG A C 1
ATOM 688 O O . ARG A 1 81 ? -15.725 -4.306 11.478 1.00 86.56 81 ARG A O 1
ATOM 695 N N . GLU A 1 82 ? -15.152 -2.234 12.142 1.00 89.44 82 GLU A N 1
ATOM 696 C CA . GLU A 1 82 ? -16.456 -1.605 11.901 1.00 89.44 82 GLU A CA 1
ATOM 697 C C . GLU A 1 82 ? -16.814 -1.596 10.406 1.00 89.44 82 GLU A C 1
ATOM 699 O O . GLU A 1 82 ? -17.973 -1.788 10.049 1.00 89.44 82 GLU A O 1
ATOM 704 N N . GLN A 1 83 ? -15.817 -1.513 9.520 1.00 84.94 83 GLN A N 1
ATOM 705 C CA . GLN A 1 83 ? -15.982 -1.695 8.070 1.00 84.94 83 GLN A CA 1
ATOM 706 C C . GLN A 1 83 ? -16.151 -3.162 7.631 1.00 84.94 83 GLN A C 1
ATOM 708 O O . GLN A 1 83 ? -16.206 -3.464 6.437 1.00 84.94 83 GLN A O 1
ATOM 713 N N . GLY A 1 84 ? -16.225 -4.096 8.580 1.00 83.81 84 GLY A N 1
ATOM 714 C CA . GLY A 1 84 ? -16.418 -5.519 8.315 1.00 83.81 84 GLY A CA 1
ATOM 715 C C . GLY A 1 84 ? -15.136 -6.277 7.962 1.00 83.81 84 GLY A C 1
ATOM 716 O O . GLY A 1 84 ? -15.212 -7.439 7.559 1.00 83.81 84 GLY A O 1
ATOM 717 N N . MET A 1 85 ? -13.955 -5.669 8.119 1.00 81.81 85 MET A N 1
ATOM 718 C CA . MET A 1 85 ? -12.674 -6.349 7.920 1.00 81.81 85 MET A CA 1
ATOM 719 C C . MET A 1 85 ? -12.094 -6.825 9.253 1.00 81.81 85 MET A C 1
ATOM 721 O O . MET A 1 85 ? -11.819 -6.043 10.157 1.00 81.81 85 MET A O 1
ATOM 725 N N . LYS A 1 86 ? -11.846 -8.129 9.380 1.00 79.06 86 LYS A N 1
ATOM 726 C CA . LYS A 1 86 ? -11.137 -8.680 10.539 1.00 79.06 86 LYS A CA 1
ATOM 727 C C . LYS A 1 86 ? -9.643 -8.747 10.247 1.00 79.06 86 LYS A C 1
ATOM 729 O O . LYS A 1 86 ? -9.218 -9.472 9.353 1.00 79.06 86 LYS A O 1
ATOM 734 N N . ILE A 1 87 ? -8.859 -8.002 11.020 1.00 79.75 87 ILE A N 1
ATOM 735 C CA . ILE A 1 87 ? -7.398 -8.075 11.014 1.00 79.75 87 ILE A CA 1
ATOM 736 C C . ILE A 1 87 ? -6.947 -8.346 12.447 1.00 79.75 87 ILE A C 1
ATOM 738 O O . ILE A 1 87 ? -7.252 -7.575 13.360 1.00 79.75 87 ILE A O 1
ATOM 742 N N . GLU A 1 88 ? -6.216 -9.439 12.653 1.00 82.12 88 GLU A N 1
ATOM 743 C CA . GLU A 1 88 ? -5.611 -9.729 13.950 1.00 82.12 88 GLU A CA 1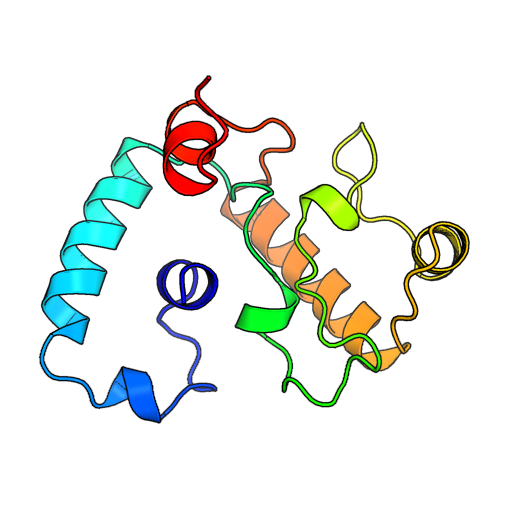
ATOM 744 C C . GLU A 1 88 ? -4.617 -8.631 14.371 1.00 82.12 88 GLU A C 1
ATOM 746 O O . GLU A 1 88 ? -4.083 -7.873 13.555 1.00 82.12 88 GLU A O 1
ATOM 751 N N . TRP A 1 89 ? -4.329 -8.557 15.670 1.00 83.00 89 TRP A N 1
ATOM 752 C CA . TRP A 1 89 ? -3.437 -7.538 16.227 1.00 83.00 89 TRP A CA 1
ATOM 753 C C . TRP A 1 89 ? -2.034 -7.545 15.595 1.00 83.00 89 TRP A C 1
ATOM 755 O O . TRP A 1 89 ? -1.501 -6.489 15.251 1.00 83.00 89 TRP A O 1
ATOM 765 N N . TRP A 1 90 ? -1.442 -8.728 15.405 1.00 81.12 90 TRP A N 1
ATOM 766 C CA . TRP A 1 90 ? -0.089 -8.875 14.858 1.00 81.12 90 TRP A CA 1
ATOM 767 C C . TRP A 1 90 ? 0.039 -8.393 13.402 1.00 81.12 90 TRP A C 1
ATOM 769 O O . TRP A 1 90 ? 0.897 -7.545 13.137 1.00 81.12 90 TRP A O 1
ATOM 779 N N . PRO A 1 91 ? -0.814 -8.848 12.463 1.00 79.75 91 PRO A N 1
ATOM 780 C CA . PRO A 1 91 ? -0.875 -8.304 11.107 1.00 79.75 91 PRO A CA 1
ATOM 781 C C . PRO A 1 91 ? -1.089 -6.789 11.075 1.00 79.75 91 PRO A C 1
ATOM 783 O O . PRO A 1 91 ? -0.443 -6.082 10.301 1.00 79.75 91 PRO A O 1
ATOM 786 N N . TYR A 1 92 ? -1.951 -6.263 11.948 1.00 85.38 92 TYR A N 1
ATOM 787 C CA . TYR A 1 92 ? -2.183 -4.824 12.044 1.00 85.38 92 TYR A CA 1
ATOM 788 C C . TYR A 1 92 ? -0.931 -4.052 12.502 1.00 85.38 92 TYR A C 1
ATOM 790 O O . TYR A 1 92 ? -0.633 -2.976 11.983 1.00 85.38 92 TYR A O 1
ATOM 798 N N . LEU A 1 93 ? -0.140 -4.602 13.426 1.00 85.75 93 LEU A N 1
ATOM 799 C CA . LEU A 1 93 ? 1.123 -3.984 13.835 1.00 85.75 93 LEU A CA 1
ATOM 800 C C . LEU A 1 93 ? 2.138 -3.937 12.679 1.00 85.75 93 LEU A C 1
ATOM 802 O O . LEU A 1 93 ? 2.797 -2.918 12.471 1.00 85.75 93 LEU A O 1
ATOM 806 N N . GLN A 1 94 ? 2.233 -5.013 11.895 1.00 81.38 94 GLN A N 1
ATOM 807 C CA . GLN A 1 94 ? 3.088 -5.067 10.703 1.00 81.38 94 GLN A CA 1
ATOM 808 C C . GLN A 1 94 ? 2.648 -4.049 9.642 1.00 81.38 94 GLN A C 1
ATOM 810 O O . GLN A 1 94 ? 3.489 -3.344 9.075 1.00 81.38 94 GLN A O 1
ATOM 815 N N . LEU A 1 95 ? 1.334 -3.919 9.435 1.00 84.31 95 LEU A N 1
ATOM 816 C CA . LEU A 1 95 ? 0.734 -2.906 8.570 1.00 84.31 95 LEU A CA 1
ATOM 817 C C . LEU A 1 95 ? 1.142 -1.496 8.989 1.00 84.31 95 LEU A C 1
ATOM 819 O O . LEU A 1 95 ? 1.618 -0.717 8.167 1.00 84.31 95 LEU A O 1
ATOM 823 N N . LYS A 1 96 ? 1.006 -1.189 10.283 1.00 87.94 96 LYS A N 1
ATOM 824 C CA . LYS A 1 96 ? 1.342 0.119 10.849 1.00 87.94 96 LYS A CA 1
ATOM 825 C C . LYS A 1 96 ? 2.816 0.471 10.645 1.00 87.94 96 LYS A C 1
ATOM 827 O O . LYS A 1 96 ? 3.128 1.594 10.249 1.00 87.94 96 LYS A O 1
ATOM 832 N N . THR A 1 97 ? 3.717 -0.486 10.865 1.00 86.94 97 THR A N 1
ATOM 833 C CA . THR A 1 97 ? 5.155 -0.301 10.618 1.00 86.94 97 THR A CA 1
ATOM 834 C C . THR A 1 97 ? 5.438 -0.018 9.146 1.00 86.94 97 THR A C 1
ATOM 836 O O . THR A 1 97 ? 6.222 0.880 8.834 1.00 86.94 97 THR A O 1
ATOM 839 N N . ARG A 1 98 ? 4.791 -0.747 8.227 1.00 84.44 98 ARG A N 1
ATOM 840 C CA . ARG A 1 98 ? 4.995 -0.515 6.796 1.00 84.44 98 ARG A CA 1
ATOM 841 C C . ARG A 1 98 ? 4.443 0.823 6.335 1.00 84.44 98 ARG A C 1
ATOM 843 O O . ARG A 1 98 ? 5.160 1.532 5.640 1.00 84.44 98 ARG A O 1
ATOM 850 N N . TYR A 1 99 ? 3.222 1.159 6.743 1.00 87.81 99 TYR A N 1
ATOM 851 C CA . TYR A 1 99 ? 2.595 2.444 6.446 1.00 87.81 99 TYR A CA 1
ATOM 852 C C . TYR A 1 99 ? 3.518 3.601 6.827 1.00 87.81 99 TYR A C 1
ATOM 854 O O . TYR A 1 99 ? 3.770 4.478 6.008 1.00 87.81 99 TYR A O 1
ATOM 862 N N . LYS A 1 100 ? 4.094 3.561 8.037 1.00 89.25 100 LYS A N 1
ATOM 863 C CA . LYS A 1 100 ? 5.039 4.586 8.491 1.00 89.25 100 LYS A CA 1
ATOM 864 C C . LYS A 1 100 ? 6.250 4.697 7.559 1.00 89.25 100 LYS A C 1
ATOM 866 O O . LYS A 1 100 ? 6.579 5.797 7.135 1.00 89.25 100 LYS A O 1
ATOM 871 N N . LYS A 1 101 ? 6.861 3.564 7.196 1.00 86.56 101 LYS A N 1
ATOM 872 C CA . LYS A 1 101 ? 8.007 3.543 6.279 1.00 86.56 101 LYS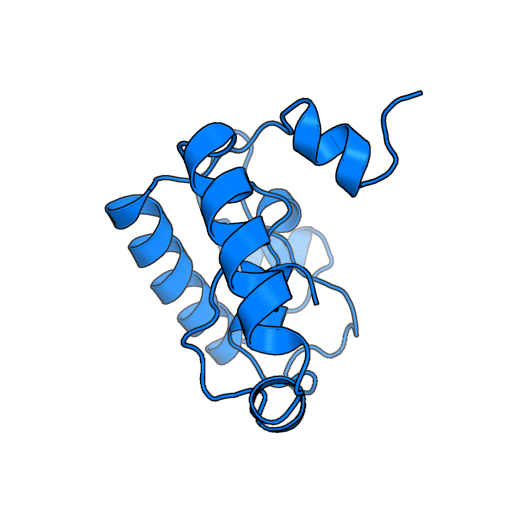 A CA 1
ATOM 873 C C . LYS A 1 101 ? 7.652 4.099 4.895 1.00 86.56 101 LYS A C 1
ATOM 875 O O . LYS A 1 101 ? 8.382 4.933 4.377 1.00 86.56 101 LYS A O 1
ATOM 880 N N . ASP A 1 102 ? 6.541 3.657 4.306 1.00 85.81 102 ASP A N 1
ATOM 881 C CA . ASP A 1 102 ? 6.115 4.111 2.975 1.00 85.81 102 ASP A CA 1
ATOM 882 C C . ASP A 1 102 ? 5.767 5.607 2.974 1.00 85.81 102 ASP A C 1
ATOM 884 O O . ASP A 1 102 ? 6.097 6.313 2.021 1.00 85.81 102 ASP A O 1
ATOM 888 N N . MET A 1 103 ? 5.156 6.103 4.055 1.00 87.38 103 MET A N 1
ATOM 889 C CA . MET A 1 103 ? 4.878 7.527 4.233 1.00 87.38 103 MET A CA 1
ATOM 890 C C . MET A 1 103 ? 6.149 8.370 4.344 1.00 87.38 103 MET A C 1
ATOM 892 O O . MET A 1 103 ? 6.198 9.446 3.756 1.00 87.38 103 MET A O 1
ATOM 896 N N . GLU A 1 104 ? 7.162 7.892 5.068 1.00 87.38 104 GLU A N 1
ATOM 897 C CA . GLU A 1 104 ? 8.449 8.583 5.231 1.00 87.38 104 GLU A CA 1
ATOM 898 C C . GLU A 1 104 ? 9.293 8.573 3.947 1.00 87.38 104 GLU A C 1
ATOM 900 O O . GLU A 1 104 ? 9.962 9.558 3.649 1.00 87.38 104 GLU A O 1
ATOM 905 N N . GLU A 1 105 ? 9.271 7.476 3.186 1.00 83.81 105 GLU A N 1
ATOM 906 C CA . GLU A 1 105 ? 10.140 7.291 2.017 1.00 83.81 105 GLU A CA 1
ATOM 907 C C . GLU A 1 105 ? 9.571 7.947 0.750 1.00 83.81 105 GLU A C 1
ATOM 909 O O . GLU A 1 105 ? 10.299 8.614 0.015 1.00 83.81 105 GLU A O 1
ATOM 914 N N . PHE A 1 106 ? 8.270 7.773 0.493 1.00 79.12 106 PHE A N 1
ATOM 915 C CA . PHE A 1 106 ? 7.634 8.216 -0.754 1.00 79.12 106 PHE A CA 1
ATOM 916 C C . PHE A 1 106 ? 6.294 8.934 -0.550 1.00 79.12 106 PHE A C 1
ATOM 918 O O . PHE A 1 106 ? 5.763 9.506 -1.498 1.00 79.12 106 PHE A O 1
ATOM 925 N N . GLY A 1 107 ? 5.702 8.893 0.645 1.00 86.25 107 GLY A N 1
ATOM 926 C CA . GLY A 1 107 ? 4.293 9.245 0.823 1.00 86.25 107 GLY A CA 1
ATOM 927 C C . GLY A 1 107 ? 3.351 8.215 0.184 1.00 86.25 107 GLY A C 1
ATOM 928 O O . GLY A 1 107 ? 3.775 7.304 -0.537 1.00 86.25 107 GLY A O 1
ATOM 929 N N . ILE A 1 108 ? 2.048 8.364 0.428 1.00 87.56 108 ILE A N 1
ATOM 930 C CA . ILE A 1 108 ? 1.003 7.514 -0.159 1.00 87.56 108 ILE A CA 1
ATOM 931 C C . ILE A 1 108 ? 0.007 8.383 -0.930 1.00 87.56 108 ILE A C 1
ATOM 933 O O . ILE A 1 108 ? -0.394 9.455 -0.476 1.00 87.56 108 ILE A O 1
ATOM 937 N N . GLU A 1 109 ? -0.368 7.927 -2.122 1.00 87.50 109 GLU A N 1
ATOM 938 C CA . GLU A 1 109 ? -1.371 8.556 -2.970 1.00 87.50 109 GLU A CA 1
ATOM 939 C C . GLU A 1 109 ? -2.737 7.907 -2.735 1.00 87.50 109 GLU A C 1
ATOM 941 O O . GLU A 1 109 ? -2.932 6.710 -2.956 1.00 87.50 109 GLU A O 1
ATOM 946 N N . ILE A 1 110 ? -3.685 8.718 -2.267 1.00 82.88 110 ILE A N 1
ATOM 947 C CA . ILE A 1 110 ? -5.029 8.268 -1.873 1.00 82.88 110 ILE A CA 1
ATOM 948 C C . ILE A 1 110 ? -5.950 8.200 -3.094 1.00 82.88 110 ILE A C 1
ATOM 950 O O . ILE A 1 110 ? -6.894 7.417 -3.118 1.00 82.88 110 ILE A O 1
ATOM 954 N N . LYS A 1 111 ? -5.690 9.022 -4.117 1.00 82.75 111 LYS A N 1
ATOM 955 C CA . LYS A 1 111 ? -6.511 9.081 -5.328 1.00 82.75 111 LYS A CA 1
ATOM 956 C C . LYS A 1 111 ? -5.856 8.273 -6.451 1.00 82.75 111 LYS A C 1
ATOM 958 O O . LYS A 1 111 ? -4.663 8.458 -6.684 1.00 82.75 111 LYS A O 1
ATOM 963 N N . PRO A 1 112 ? -6.602 7.411 -7.159 1.00 80.06 112 PRO A N 1
ATOM 964 C CA . PRO A 1 112 ? -6.054 6.683 -8.295 1.00 80.06 112 PRO A CA 1
ATOM 965 C C . PRO A 1 112 ? -5.620 7.658 -9.391 1.00 80.06 112 PRO A C 1
ATOM 967 O O . PRO A 1 112 ? -6.364 8.571 -9.767 1.00 80.06 112 PRO A O 1
ATOM 970 N N . ASN A 1 113 ? -4.404 7.467 -9.895 1.00 80.38 113 ASN A N 1
ATOM 971 C CA . ASN A 1 113 ? -3.911 8.176 -11.068 1.00 80.38 113 ASN A CA 1
ATOM 972 C C . ASN A 1 113 ? -4.360 7.471 -12.366 1.00 80.38 113 ASN A C 1
ATOM 974 O O . ASN A 1 113 ? -4.990 6.417 -12.331 1.00 80.38 113 ASN A O 1
ATOM 978 N N . GLN A 1 114 ? -4.063 8.052 -13.532 1.00 80.12 114 GLN A N 1
ATOM 979 C CA . GLN A 1 114 ? -4.467 7.459 -14.818 1.00 80.12 114 GLN A CA 1
ATOM 980 C C . GLN A 1 114 ? -3.890 6.053 -15.037 1.00 80.12 114 GLN A C 1
ATOM 982 O O . GLN A 1 114 ? -4.580 5.178 -15.544 1.00 80.12 114 GLN A O 1
ATOM 987 N N . LEU A 1 115 ? -2.646 5.808 -14.620 1.00 79.50 115 LEU A N 1
ATOM 988 C CA . LEU A 1 115 ? -2.037 4.488 -14.755 1.00 79.50 115 LEU A CA 1
ATOM 989 C C . LEU A 1 115 ? -2.712 3.464 -13.832 1.00 79.50 115 LEU A C 1
ATOM 991 O O . LEU A 1 115 ? -2.894 2.319 -14.232 1.00 79.50 115 LEU A O 1
ATOM 995 N N . ASP A 1 116 ? -3.133 3.881 -12.636 1.00 80.31 116 ASP A N 1
ATOM 996 C CA . ASP A 1 116 ? -3.895 3.044 -11.708 1.00 80.31 116 ASP A CA 1
ATOM 997 C C . ASP A 1 116 ? -5.220 2.612 -12.334 1.00 80.31 116 ASP A C 1
ATOM 999 O O . ASP A 1 116 ? -5.561 1.436 -12.271 1.00 80.31 116 ASP A O 1
ATOM 1003 N N . LYS A 1 117 ? -5.918 3.524 -13.020 1.00 80.38 117 LYS A N 1
ATOM 1004 C CA . LYS A 1 117 ? -7.168 3.201 -13.721 1.00 80.38 117 LYS A CA 1
ATOM 1005 C C . LYS A 1 117 ? -6.972 2.171 -14.828 1.00 80.38 117 LYS A C 1
ATOM 1007 O O . LYS A 1 117 ? -7.745 1.220 -14.915 1.00 80.38 117 LYS A O 1
ATOM 1012 N N . ILE A 1 118 ? -5.904 2.303 -15.615 1.00 80.38 118 ILE A N 1
ATOM 1013 C CA . ILE A 1 118 ? -5.542 1.330 -16.657 1.00 80.38 118 ILE A CA 1
ATOM 1014 C C . ILE A 1 118 ? -5.202 -0.032 -16.034 1.00 80.38 118 ILE A C 1
ATOM 1016 O O . ILE A 1 118 ? -5.655 -1.068 -16.516 1.00 80.38 118 ILE A O 1
ATOM 1020 N N . LEU A 1 119 ? -4.413 -0.048 -14.955 1.00 73.69 119 LEU A N 1
ATOM 1021 C CA . LEU A 1 119 ? -3.968 -1.279 -14.292 1.00 73.69 119 LEU A CA 1
ATOM 1022 C C . LEU A 1 119 ? -5.091 -1.994 -13.530 1.00 73.69 119 LEU A C 1
ATOM 1024 O O . LEU A 1 119 ? -5.094 -3.223 -13.456 1.00 73.69 119 LEU A O 1
ATOM 1028 N N . GLU A 1 120 ? -6.025 -1.239 -12.954 1.00 73.38 120 GLU A N 1
ATOM 1029 C CA . GLU A 1 120 ? -7.196 -1.768 -12.254 1.00 73.38 120 GLU A CA 1
ATOM 1030 C C . GLU A 1 120 ? -8.379 -2.041 -13.198 1.00 73.38 120 GLU A C 1
ATOM 1032 O O . GLU A 1 120 ? -9.356 -2.649 -12.765 1.00 73.38 120 GLU A O 1
ATOM 1037 N N . GLY A 1 121 ? -8.292 -1.646 -14.475 1.00 72.00 121 GLY A N 1
ATOM 1038 C CA . GLY A 1 121 ? -9.350 -1.844 -15.470 1.00 72.00 121 GLY A CA 1
ATOM 1039 C C . GLY A 1 121 ? -10.592 -0.984 -15.222 1.00 72.00 121 GLY A C 1
ATOM 1040 O O . GLY A 1 121 ? -11.702 -1.438 -15.469 1.00 72.00 121 GLY A O 1
ATOM 1041 N N . THR A 1 122 ? -10.409 0.224 -14.683 1.00 64.50 122 THR A N 1
ATOM 1042 C CA . THR A 1 122 ? -11.482 1.178 -14.334 1.00 64.50 122 THR A CA 1
ATOM 1043 C C . THR A 1 122 ? -11.532 2.411 -15.245 1.00 64.50 122 THR A C 1
ATOM 1045 O O . THR A 1 122 ? -12.294 3.335 -14.971 1.00 64.50 122 THR A O 1
ATOM 1048 N N . ASP A 1 123 ? -10.736 2.440 -16.320 1.00 56.06 123 ASP A N 1
ATOM 1049 C CA . ASP A 1 123 ? -10.918 3.383 -17.434 1.00 56.06 123 ASP A CA 1
ATOM 1050 C C . ASP A 1 123 ? -12.082 2.889 -18.323 1.00 56.06 123 ASP A C 1
ATOM 1052 O O . ASP A 1 123 ? -11.867 2.203 -19.323 1.00 56.06 123 ASP A O 1
ATOM 1056 N N . GLU A 1 124 ? -13.315 3.207 -17.921 1.00 45.62 124 GLU A N 1
ATOM 1057 C CA . GLU A 1 124 ? -14.485 3.320 -18.812 1.00 45.62 124 GLU A CA 1
ATOM 1058 C C . GLU A 1 124 ? -14.862 4.797 -18.984 1.00 45.62 124 GLU A C 1
ATOM 1060 O O . GLU A 1 124 ? -14.907 5.526 -17.961 1.00 45.62 124 GLU A O 1
#

Radius of gyration: 14.87 Å; chains: 1; bounding box: 32×31×35 Å